Protein AF-A0A8R1EL15-F1 (afdb_monomer_lite)

pLDDT: mean 72.42, std 21.95, range [34.5, 97.25]

Radius of gyration: 25.31 Å; chains: 1; bounding box: 64×30×85 Å

Sequence (109 aa):
MSKAVAIVGAQMAASQAPVSEVKELWFIDVQALFQNYANLRSFAKTDEAQTTIGGLVFGRKARKQVIHVFFAYAEDLIDSNLQFLLSSLVPTGAWGSDFSDRKIGNELE

Secondary structure (DSSP, 8-state):
-PPP----------------------B--HHHHHHHHHHHHHT--TTS--PPEEEEEEEEGGGTEEEEEEEEEGGG-SHHHHHHHHHHS---TT--S------------

InterPro domains:
  IPR054308 UFSP, N-terminal MPN domain [PF22084] (54-89)

Foldseek 3Di:
DDDDDDDPPPPPPPPPDPPPPPPDDAAEDVVQVVVQVVVVVVPDDPDDDPQDKDWDWDDDVVRNYTDDIHIDGPVCPDPVNVVVVVVVPPPPPPDPDDDDDDPPDDPDD

Structure (mmCIF, N/CA/C/O backbone):
data_AF-A0A8R1EL15-F1
#
_entry.id   AF-A0A8R1EL15-F1
#
loop_
_atom_site.group_PDB
_atom_site.id
_atom_site.type_symbol
_atom_site.label_atom_id
_atom_site.label_alt_id
_atom_site.label_comp_id
_atom_site.label_asym_id
_atom_site.label_entity_id
_atom_site.label_seq_id
_atom_site.pdbx_PDB_ins_code
_atom_site.Cartn_x
_atom_site.Cartn_y
_atom_site.Cartn_z
_atom_site.occupancy
_atom_site.B_iso_or_equiv
_atom_site.auth_seq_id
_atom_site.auth_comp_id
_atom_site.auth_asym_id
_atom_s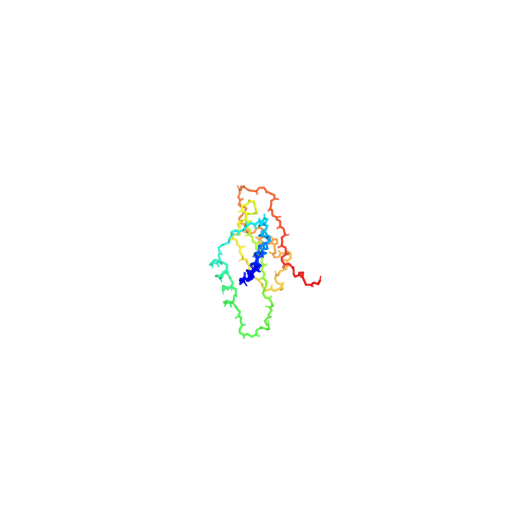ite.auth_atom_id
_atom_site.pdbx_PDB_model_num
ATOM 1 N N . MET A 1 1 ? 44.074 -1.191 65.446 1.00 38.66 1 MET A N 1
ATOM 2 C CA . MET A 1 1 ? 42.981 -0.247 65.127 1.00 38.66 1 MET A CA 1
ATOM 3 C C . MET A 1 1 ? 42.676 -0.372 63.638 1.00 38.66 1 MET A C 1
ATOM 5 O O . MET A 1 1 ? 43.458 0.117 62.835 1.00 38.66 1 MET A O 1
ATOM 9 N N . SER A 1 2 ? 41.623 -1.105 63.264 1.00 43.22 2 SER A N 1
ATOM 10 C CA . SER A 1 2 ? 41.255 -1.323 61.855 1.00 43.22 2 SER A CA 1
ATOM 11 C C . SER A 1 2 ? 40.343 -0.201 61.366 1.00 43.22 2 SER A C 1
ATOM 13 O O . SER A 1 2 ? 39.287 0.031 61.948 1.00 43.22 2 SER A O 1
ATOM 15 N N . LYS A 1 3 ? 40.755 0.504 60.308 1.00 41.75 3 LYS A N 1
ATOM 16 C CA . LYS A 1 3 ? 39.916 1.476 59.596 1.00 41.75 3 LYS A CA 1
ATOM 17 C C . LYS A 1 3 ? 38.937 0.718 58.698 1.00 41.75 3 LYS A C 1
ATOM 19 O O . LYS A 1 3 ? 39.368 0.002 57.801 1.00 41.75 3 LYS A O 1
ATOM 24 N N . ALA A 1 4 ? 37.639 0.887 58.929 1.00 45.00 4 ALA A N 1
ATOM 25 C CA . ALA A 1 4 ? 36.610 0.447 57.996 1.00 45.00 4 ALA A CA 1
ATOM 26 C C . ALA A 1 4 ? 36.571 1.418 56.805 1.00 45.00 4 ALA A C 1
ATOM 28 O O . ALA A 1 4 ? 36.349 2.615 56.982 1.00 45.00 4 ALA A O 1
ATOM 29 N N . VAL A 1 5 ? 36.826 0.908 55.601 1.00 45.19 5 VAL A N 1
ATOM 30 C CA . VAL A 1 5 ? 36.659 1.643 54.342 1.00 45.19 5 VAL A CA 1
ATOM 31 C C . VAL A 1 5 ? 35.236 1.389 53.858 1.00 45.19 5 VAL A C 1
ATOM 33 O O . VAL A 1 5 ? 34.874 0.252 53.565 1.00 45.19 5 VAL A O 1
ATOM 36 N N . ALA A 1 6 ? 34.418 2.438 53.804 1.00 46.91 6 ALA A N 1
ATOM 37 C CA . ALA A 1 6 ? 33.094 2.373 53.204 1.00 46.91 6 ALA A CA 1
ATOM 38 C C . ALA A 1 6 ? 33.243 2.347 51.676 1.00 46.91 6 ALA A C 1
ATOM 40 O O . ALA A 1 6 ? 33.642 3.338 51.066 1.00 46.91 6 ALA A O 1
ATOM 41 N N . ILE A 1 7 ? 32.937 1.207 51.058 1.00 48.50 7 ILE A N 1
ATOM 42 C CA . ILE A 1 7 ? 32.764 1.118 49.608 1.00 48.50 7 ILE A CA 1
ATOM 43 C C . ILE A 1 7 ? 31.374 1.679 49.311 1.00 48.50 7 ILE A C 1
ATOM 45 O O . ILE A 1 7 ? 30.360 1.046 49.599 1.00 48.50 7 ILE A O 1
ATOM 49 N N . VAL A 1 8 ? 31.331 2.899 48.778 1.00 45.88 8 VAL A N 1
ATOM 50 C CA . VAL A 1 8 ? 30.111 3.494 48.231 1.00 45.88 8 VAL A CA 1
ATOM 51 C C . VAL A 1 8 ? 29.749 2.693 46.985 1.00 45.88 8 VAL A C 1
ATOM 53 O O . VAL A 1 8 ? 30.375 2.834 45.936 1.00 45.88 8 VAL A O 1
ATOM 56 N N . GLY A 1 9 ? 28.764 1.805 47.114 1.00 41.59 9 GLY A N 1
ATOM 57 C CA . GLY A 1 9 ? 28.126 1.175 45.969 1.00 41.59 9 GLY A CA 1
ATOM 58 C C . GLY A 1 9 ? 27.426 2.257 45.160 1.00 41.59 9 GLY A C 1
ATOM 59 O O . GLY A 1 9 ? 26.388 2.766 45.576 1.00 41.59 9 GLY A O 1
ATOM 60 N N . ALA A 1 10 ? 28.006 2.631 44.022 1.00 46.69 10 ALA A N 1
ATOM 61 C CA . ALA A 1 10 ? 27.314 3.422 43.022 1.00 46.69 10 ALA A CA 1
ATOM 62 C C . ALA A 1 10 ? 26.110 2.601 42.542 1.00 46.69 10 ALA A C 1
ATOM 64 O O . ALA A 1 10 ? 26.252 1.664 41.755 1.00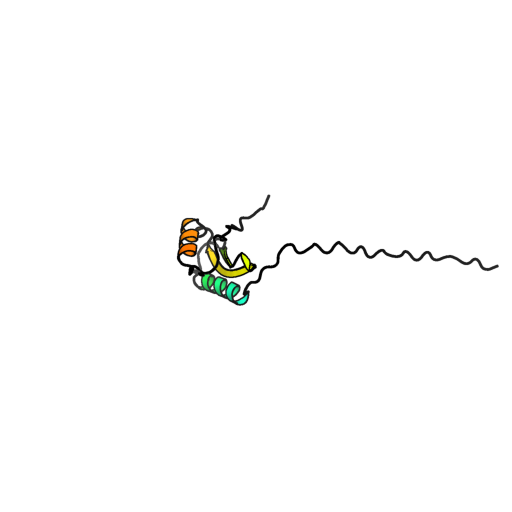 46.69 10 ALA A O 1
ATOM 65 N N . GLN A 1 11 ? 24.921 2.918 43.058 1.00 48.72 11 GLN A N 1
ATOM 66 C CA . GLN A 1 11 ? 23.669 2.499 42.447 1.00 48.72 11 GLN A CA 1
ATOM 67 C C . GLN A 1 11 ? 23.637 3.120 41.054 1.00 48.72 11 GLN A C 1
ATOM 69 O O . GLN A 1 11 ? 23.330 4.297 40.879 1.00 48.72 11 GLN A O 1
ATOM 74 N N . MET A 1 12 ? 24.014 2.316 40.064 1.00 51.53 12 MET A N 1
ATOM 75 C CA . MET A 1 12 ? 23.723 2.580 38.666 1.00 51.53 12 MET A CA 1
ATOM 76 C C . MET A 1 12 ? 22.202 2.660 38.564 1.00 51.53 12 MET A C 1
ATOM 78 O O . MET A 1 12 ? 21.516 1.637 38.576 1.00 51.53 12 MET A O 1
ATOM 82 N N . ALA A 1 13 ? 21.666 3.879 38.537 1.00 47.25 13 ALA A N 1
ATOM 83 C CA . ALA A 1 13 ? 20.297 4.105 38.124 1.00 47.25 13 ALA A CA 1
ATOM 84 C C . ALA A 1 13 ? 20.187 3.544 36.705 1.00 47.25 13 ALA A C 1
ATOM 86 O O . ALA A 1 13 ? 20.776 4.087 35.769 1.00 47.25 13 ALA A O 1
ATOM 87 N N . ALA A 1 14 ? 19.494 2.416 36.555 1.00 54.47 14 ALA A N 1
ATOM 88 C CA . ALA A 1 14 ? 19.057 1.958 35.253 1.00 54.47 14 ALA A CA 1
ATOM 89 C C . ALA A 1 14 ? 18.205 3.093 34.682 1.00 54.47 14 ALA A C 1
ATOM 91 O O . ALA A 1 14 ? 17.085 3.330 35.133 1.00 54.47 14 ALA A O 1
ATOM 92 N N . SER A 1 15 ? 18.781 3.855 33.754 1.00 50.75 15 SER A N 1
ATOM 93 C CA . SER A 1 15 ? 18.058 4.858 32.991 1.00 50.75 15 SER A CA 1
ATOM 94 C C . SER A 1 15 ? 17.096 4.088 32.090 1.00 50.75 15 SER A C 1
ATOM 96 O O . SER A 1 15 ? 17.428 3.705 30.970 1.00 50.75 15 SER A O 1
ATOM 98 N N . GLN A 1 16 ? 15.929 3.740 32.633 1.00 58.56 16 GLN A N 1
ATOM 99 C CA . GLN A 1 16 ? 14.800 3.288 31.841 1.00 58.56 16 GLN A CA 1
ATOM 100 C C . GLN A 1 16 ? 14.405 4.482 30.978 1.00 58.56 16 GLN A C 1
ATOM 102 O O . GLN A 1 16 ? 13.789 5.434 31.457 1.00 58.56 16 GLN A O 1
ATOM 107 N N . ALA A 1 17 ? 14.819 4.450 29.710 1.00 62.44 17 ALA A N 1
ATOM 108 C CA . ALA A 1 17 ? 14.268 5.338 28.705 1.00 62.44 17 ALA A CA 1
ATOM 109 C C . ALA A 1 17 ? 12.734 5.213 28.768 1.00 62.44 17 ALA A C 1
ATOM 111 O O . ALA A 1 17 ? 12.233 4.085 28.852 1.00 62.44 17 ALA A O 1
ATOM 112 N N . PRO A 1 18 ? 11.983 6.328 28.781 1.00 57.31 18 PRO A N 1
ATOM 113 C CA . PRO A 1 18 ? 10.532 6.265 28.813 1.00 57.31 18 PRO A CA 1
ATOM 114 C C . PRO A 1 18 ? 10.068 5.451 27.605 1.00 57.31 18 PRO A C 1
ATOM 116 O O . PRO A 1 18 ? 10.380 5.787 26.461 1.00 57.31 18 PRO A O 1
ATOM 119 N N . VAL A 1 19 ? 9.372 4.343 27.863 1.00 63.97 19 VAL A N 1
ATOM 120 C CA . VAL A 1 19 ? 8.704 3.561 26.820 1.00 63.97 19 VAL A CA 1
ATOM 121 C C . VAL A 1 19 ? 7.755 4.509 26.100 1.00 63.97 19 VAL A C 1
ATOM 123 O O . VAL A 1 19 ? 6.798 5.001 26.689 1.00 63.97 19 VAL A O 1
ATOM 126 N N . SER A 1 20 ? 8.086 4.829 24.849 1.00 67.56 20 SER A N 1
ATOM 127 C CA . SER A 1 20 ? 7.288 5.718 24.011 1.00 67.56 20 SER A CA 1
ATOM 128 C C . SER A 1 20 ? 5.865 5.165 23.935 1.00 67.56 20 SER A C 1
ATOM 130 O O . SER A 1 20 ? 5.669 4.021 23.521 1.00 67.56 20 SER A O 1
ATOM 132 N N . GLU A 1 21 ? 4.880 5.941 24.390 1.00 73.31 21 GLU A N 1
ATOM 133 C CA . GLU A 1 21 ? 3.476 5.541 24.330 1.00 73.31 21 GLU A CA 1
ATOM 134 C C . GLU A 1 21 ? 3.078 5.319 22.867 1.00 73.31 21 GLU A C 1
ATOM 136 O O . GLU A 1 21 ? 3.097 6.238 22.042 1.00 73.31 21 GLU A O 1
ATOM 141 N N . VAL A 1 22 ? 2.729 4.077 22.524 1.00 72.62 22 VAL A N 1
ATOM 142 C CA . VAL A 1 22 ? 2.252 3.728 21.185 1.00 72.62 22 VAL A CA 1
ATOM 143 C C . VAL A 1 22 ? 0.906 4.415 20.965 1.00 72.62 22 VAL A C 1
ATOM 145 O O . VAL A 1 22 ? -0.113 3.988 21.502 1.00 72.62 22 VAL A O 1
ATOM 148 N N . LYS A 1 23 ? 0.900 5.485 20.161 1.00 78.81 23 LYS A N 1
ATOM 149 C CA . LYS A 1 23 ? -0.311 6.272 19.882 1.00 78.81 23 LYS A CA 1
ATOM 150 C C . LYS A 1 23 ? -1.345 5.479 19.082 1.00 78.81 23 LYS A C 1
ATOM 152 O O . LYS A 1 23 ? -2.536 5.608 19.344 1.00 78.81 23 LYS A O 1
ATOM 157 N N . GLU A 1 24 ? -0.913 4.652 18.123 1.00 84.69 24 GLU A N 1
ATOM 158 C CA . GLU A 1 24 ? -1.808 3.858 17.271 1.00 84.69 24 GLU A CA 1
ATOM 159 C C . GLU A 1 24 ? -1.172 2.547 16.786 1.00 84.69 24 GLU A C 1
ATOM 161 O O . GLU A 1 24 ? 0.004 2.520 16.436 1.00 84.69 24 GLU A O 1
ATOM 166 N N . LEU A 1 25 ? -1.978 1.481 16.698 1.00 91.06 25 LEU A N 1
ATOM 167 C CA . LEU A 1 25 ? -1.592 0.178 16.146 1.00 91.06 25 LEU A CA 1
ATOM 168 C C . LEU A 1 25 ? -2.492 -0.177 14.958 1.00 91.06 25 LEU A C 1
ATOM 170 O O . LEU A 1 25 ? -3.708 -0.008 15.050 1.00 91.06 25 LEU A O 1
ATOM 174 N N . TRP A 1 26 ? -1.894 -0.682 13.877 1.00 94.06 26 TRP A N 1
ATOM 175 C CA . TRP A 1 26 ? -2.599 -1.136 12.678 1.00 94.06 26 TRP A CA 1
ATOM 176 C C . TRP A 1 26 ? -2.315 -2.611 12.388 1.00 94.06 26 TRP A C 1
ATOM 178 O O . TRP A 1 26 ? -1.204 -3.092 12.603 1.00 94.06 26 TRP A O 1
ATOM 188 N N . PHE A 1 27 ? -3.318 -3.313 11.867 1.00 94.62 27 PHE A N 1
ATOM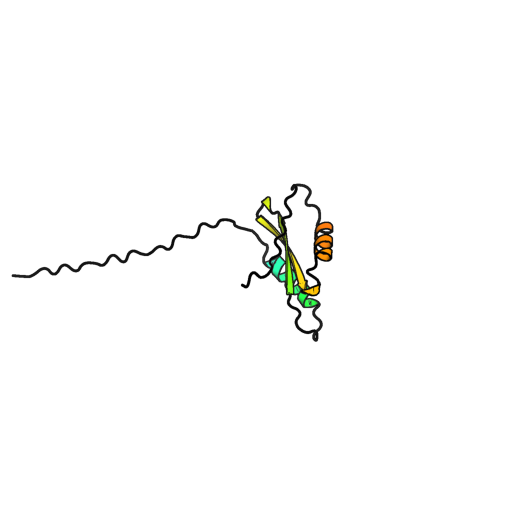 189 C CA . PHE A 1 27 ? -3.227 -4.711 11.455 1.00 94.62 27 PHE A CA 1
ATOM 190 C C . PHE A 1 27 ? -3.106 -4.816 9.938 1.00 94.62 27 PHE A C 1
ATOM 192 O O . PHE A 1 27 ? -3.817 -4.124 9.207 1.00 94.62 27 PHE A O 1
ATOM 199 N N . ILE A 1 28 ? -2.243 -5.713 9.468 1.00 96.56 28 ILE A N 1
ATOM 200 C CA . ILE A 1 28 ? -2.024 -5.977 8.047 1.00 96.56 28 ILE A CA 1
ATOM 201 C C . ILE A 1 28 ? -1.735 -7.460 7.821 1.00 96.56 28 ILE A C 1
ATOM 203 O O . ILE A 1 28 ? -1.017 -8.084 8.602 1.00 96.56 28 ILE A O 1
ATOM 207 N N . ASP A 1 29 ? -2.286 -8.016 6.742 1.00 95.75 29 ASP A N 1
ATOM 208 C CA . ASP A 1 29 ? -1.875 -9.324 6.237 1.00 95.75 29 ASP A CA 1
ATOM 209 C C . ASP A 1 29 ? -0.600 -9.169 5.397 1.00 95.75 29 ASP A C 1
ATOM 211 O O . ASP A 1 29 ? -0.613 -8.693 4.259 1.00 95.75 29 ASP A O 1
ATOM 215 N N . VAL A 1 30 ? 0.525 -9.555 5.994 1.00 95.81 30 VAL A N 1
ATOM 216 C CA . VAL A 1 30 ? 1.851 -9.429 5.385 1.00 95.81 30 VAL A CA 1
ATOM 217 C C . VAL A 1 30 ? 2.060 -10.440 4.250 1.00 95.81 30 VAL A C 1
ATOM 219 O O . VAL A 1 30 ? 2.779 -10.143 3.296 1.00 95.81 30 VAL A O 1
ATOM 222 N N . GLN A 1 31 ? 1.414 -11.611 4.299 1.00 96.38 31 GLN A N 1
ATOM 223 C CA . GLN A 1 31 ? 1.532 -12.605 3.228 1.00 96.38 31 GLN A CA 1
ATOM 224 C C . GLN A 1 31 ? 0.847 -12.101 1.956 1.00 96.38 31 GLN A C 1
ATOM 226 O O . GLN A 1 31 ? 1.443 -12.145 0.878 1.00 96.38 31 GLN A O 1
ATOM 231 N N . ALA A 1 32 ? -0.358 -11.539 2.093 1.00 93.44 32 ALA A N 1
ATOM 232 C CA . ALA A 1 32 ? -1.071 -10.916 0.980 1.00 93.44 32 ALA A CA 1
ATOM 233 C C . ALA A 1 32 ? -0.294 -9.722 0.395 1.00 93.44 32 ALA A C 1
ATOM 235 O O . ALA A 1 32 ? -0.207 -9.579 -0.826 1.00 93.44 32 ALA A O 1
ATOM 236 N N . LEU A 1 33 ? 0.331 -8.898 1.248 1.00 95.94 33 LEU A N 1
ATOM 237 C CA . LEU A 1 33 ? 1.192 -7.797 0.807 1.00 95.94 33 LEU A CA 1
ATOM 238 C C . LEU A 1 33 ? 2.349 -8.300 -0.064 1.00 95.94 33 LEU A C 1
ATOM 240 O O . LEU A 1 33 ? 2.541 -7.801 -1.175 1.00 95.94 33 LEU A O 1
ATOM 244 N N . PHE A 1 34 ? 3.112 -9.290 0.407 1.00 95.75 34 PHE A N 1
ATOM 245 C CA . PHE A 1 34 ? 4.252 -9.798 -0.357 1.00 95.75 34 PHE A CA 1
ATOM 246 C C . PHE A 1 34 ? 3.822 -10.480 -1.654 1.00 95.75 34 PHE A C 1
ATOM 248 O O . PHE A 1 34 ? 4.475 -10.290 -2.681 1.00 95.75 34 PHE A O 1
ATOM 255 N N . GLN A 1 35 ? 2.700 -11.202 -1.640 1.00 97.25 35 GLN A N 1
ATOM 256 C CA . GLN A 1 35 ? 2.159 -11.809 -2.851 1.00 97.25 35 GLN A CA 1
ATOM 257 C C . GLN A 1 35 ? 1.769 -10.748 -3.889 1.00 97.25 35 GLN A C 1
ATOM 259 O O . GLN A 1 35 ? 2.069 -10.916 -5.069 1.00 97.25 35 GLN A O 1
ATOM 264 N N . ASN A 1 36 ? 1.175 -9.626 -3.474 1.00 94.88 36 ASN A N 1
ATOM 265 C CA . ASN A 1 36 ? 0.817 -8.542 -4.393 1.00 94.88 36 ASN A CA 1
ATOM 266 C C . ASN A 1 36 ? 2.049 -7.886 -5.032 1.00 94.88 36 ASN A C 1
ATOM 268 O O . ASN A 1 36 ? 2.036 -7.601 -6.230 1.00 94.88 36 ASN A O 1
ATOM 272 N N . TYR A 1 37 ? 3.129 -7.687 -4.269 1.00 93.25 37 TYR A N 1
ATOM 273 C CA . TYR A 1 37 ? 4.393 -7.193 -4.824 1.00 93.25 37 TYR A CA 1
ATOM 274 C C . TYR A 1 37 ? 5.003 -8.188 -5.820 1.00 93.25 37 TYR A C 1
ATOM 276 O O . TYR A 1 37 ? 5.430 -7.800 -6.910 1.00 93.25 37 TYR A O 1
ATOM 284 N N . ALA A 1 38 ? 5.011 -9.479 -5.470 1.00 93.00 38 ALA A N 1
ATOM 285 C CA . ALA A 1 38 ? 5.500 -10.540 -6.344 1.00 93.00 38 ALA A CA 1
ATOM 286 C C . ALA A 1 38 ? 4.701 -10.604 -7.655 1.00 93.00 38 ALA A C 1
ATOM 288 O O . ALA A 1 38 ? 5.291 -10.725 -8.727 1.00 93.00 38 ALA A O 1
ATOM 289 N N . ASN A 1 39 ? 3.377 -10.439 -7.581 1.00 93.62 39 ASN A N 1
ATOM 290 C CA . ASN A 1 39 ? 2.510 -10.386 -8.752 1.00 93.62 39 ASN A CA 1
ATOM 291 C C . ASN A 1 39 ? 2.883 -9.211 -9.668 1.00 93.62 39 ASN A C 1
ATOM 293 O O . ASN A 1 39 ? 3.044 -9.433 -10.863 1.00 93.62 39 ASN A O 1
ATOM 297 N N . LEU A 1 40 ? 3.106 -7.998 -9.143 1.00 90.44 40 LEU A N 1
ATOM 298 C CA . LEU A 1 40 ? 3.568 -6.866 -9.963 1.00 90.44 40 LEU A CA 1
ATOM 299 C C . LEU A 1 40 ? 4.914 -7.175 -10.636 1.00 90.44 40 LEU A C 1
ATOM 301 O O . LEU A 1 40 ? 5.065 -7.014 -11.845 1.00 90.44 40 LEU A O 1
ATOM 305 N N . ARG A 1 41 ? 5.886 -7.671 -9.862 1.00 87.62 41 ARG A N 1
ATOM 306 C CA . ARG A 1 41 ? 7.222 -8.012 -10.372 1.00 87.62 41 ARG A CA 1
ATOM 307 C C . ARG A 1 41 ? 7.208 -9.142 -11.401 1.00 87.62 41 ARG A C 1
ATOM 309 O O . ARG A 1 41 ? 8.110 -9.187 -12.229 1.00 87.62 41 ARG A O 1
ATOM 316 N N . SER A 1 42 ? 6.198 -10.011 -11.389 1.00 88.25 42 SER A N 1
ATOM 317 C CA . SER A 1 42 ? 6.059 -11.089 -12.376 1.00 88.25 42 SER A CA 1
ATOM 318 C C . SER A 1 42 ? 5.810 -10.585 -13.804 1.00 88.25 42 SER A C 1
ATOM 320 O O . SER A 1 42 ? 6.115 -11.297 -14.758 1.00 88.25 42 SER A O 1
ATOM 322 N N . PHE A 1 43 ? 5.315 -9.351 -13.959 1.00 81.38 43 PHE A N 1
ATOM 323 C CA . PHE A 1 43 ? 5.107 -8.712 -15.260 1.00 81.38 43 PHE A CA 1
ATOM 324 C C . PHE A 1 43 ? 6.326 -7.933 -15.765 1.00 81.38 43 PHE A C 1
ATOM 326 O O . PHE A 1 43 ? 6.329 -7.507 -16.921 1.00 81.38 43 PHE A O 1
ATOM 333 N N . ALA A 1 44 ? 7.348 -7.728 -14.926 1.00 66.31 44 ALA A N 1
ATOM 334 C CA . ALA A 1 44 ? 8.496 -6.909 -15.284 1.00 66.31 44 ALA A CA 1
ATOM 335 C C . ALA A 1 44 ? 9.271 -7.558 -16.441 1.00 66.31 44 ALA A C 1
ATOM 337 O O . ALA A 1 44 ? 9.897 -8.612 -16.290 1.00 66.31 44 ALA A O 1
ATOM 338 N N . LYS A 1 45 ? 9.219 -6.912 -17.609 1.00 55.75 45 LYS A N 1
ATOM 339 C CA . LYS A 1 45 ? 10.047 -7.264 -18.760 1.00 55.75 45 LYS A CA 1
ATOM 340 C C . LYS A 1 45 ? 11.499 -6.958 -18.426 1.00 55.75 45 LYS A C 1
ATOM 342 O O . LYS A 1 45 ? 11.816 -5.968 -17.777 1.00 55.75 45 LYS A O 1
ATOM 347 N N . THR A 1 46 ? 12.370 -7.843 -18.872 1.00 54.44 46 THR A N 1
ATOM 348 C CA . THR A 1 46 ? 13.762 -8.016 -18.449 1.00 54.44 46 THR A CA 1
ATOM 349 C C . THR A 1 46 ? 14.691 -6.829 -18.759 1.00 54.44 46 THR A C 1
ATOM 351 O O . THR A 1 46 ? 15.882 -6.945 -18.501 1.00 54.44 46 THR A O 1
ATOM 354 N N . ASP A 1 47 ? 14.181 -5.712 -19.291 1.00 59.03 47 ASP A N 1
ATOM 355 C CA . ASP A 1 47 ? 15.001 -4.699 -19.971 1.00 59.03 47 ASP A CA 1
ATOM 356 C C . ASP A 1 47 ? 14.611 -3.227 -19.738 1.00 59.03 47 ASP A C 1
ATOM 358 O O . ASP A 1 47 ? 15.151 -2.335 -20.385 1.00 59.03 47 ASP A O 1
ATOM 362 N N . GLU A 1 48 ? 13.701 -2.916 -18.817 1.00 53.94 48 GLU A N 1
ATOM 363 C CA . GLU A 1 48 ? 13.303 -1.521 -18.592 1.00 53.94 48 GLU A CA 1
ATOM 364 C C . GLU A 1 48 ? 13.968 -0.966 -17.330 1.00 53.94 48 GLU A C 1
ATOM 366 O O . GLU A 1 48 ? 13.974 -1.600 -16.270 1.00 53.94 48 GLU A O 1
ATOM 371 N N . ALA A 1 49 ? 14.596 0.208 -17.486 1.00 57.75 49 ALA A N 1
ATOM 372 C CA . ALA A 1 49 ? 15.204 0.996 -16.421 1.00 57.75 49 ALA A CA 1
ATOM 373 C C . ALA A 1 49 ? 14.338 0.903 -15.166 1.00 57.75 49 ALA A C 1
ATOM 375 O O . ALA A 1 49 ? 13.139 1.136 -15.254 1.00 57.75 49 ALA A O 1
ATOM 376 N N . GLN A 1 50 ? 14.930 0.506 -14.034 1.00 60.47 50 GLN A N 1
ATOM 377 C CA . GLN A 1 50 ? 14.186 0.227 -12.808 1.00 60.47 50 GLN A CA 1
ATOM 378 C C . GLN A 1 50 ? 13.420 1.473 -12.351 1.00 60.47 50 GLN A C 1
ATOM 380 O O . GLN A 1 50 ? 13.940 2.285 -11.587 1.00 60.47 50 GLN A O 1
ATOM 385 N N . THR A 1 51 ? 12.188 1.630 -12.826 1.00 67.19 51 THR A N 1
ATOM 386 C CA . THR A 1 51 ? 11.278 2.654 -12.348 1.00 67.19 51 THR A CA 1
ATOM 387 C C . THR A 1 51 ? 10.936 2.298 -10.912 1.00 67.19 51 THR A C 1
ATOM 389 O O . THR A 1 51 ? 10.642 1.146 -10.567 1.00 67.19 51 THR A O 1
ATOM 392 N N . THR A 1 52 ? 11.088 3.283 -10.030 1.00 86.19 52 THR A N 1
ATOM 393 C CA . THR A 1 52 ? 10.858 3.105 -8.600 1.00 86.19 52 THR A CA 1
ATOM 394 C C . THR A 1 52 ? 9.422 2.643 -8.384 1.00 86.19 52 THR A C 1
ATOM 396 O O . THR A 1 52 ? 8.478 3.285 -8.835 1.00 86.19 52 THR A O 1
ATOM 399 N N . ILE A 1 53 ? 9.256 1.521 -7.687 1.00 90.62 53 ILE A N 1
ATOM 400 C CA . ILE A 1 53 ? 7.939 1.001 -7.319 1.00 90.62 53 ILE A CA 1
ATOM 401 C C . ILE A 1 53 ? 7.515 1.671 -6.013 1.00 90.62 53 ILE A C 1
ATOM 403 O O . ILE A 1 53 ? 8.247 1.616 -5.024 1.00 90.62 53 ILE A O 1
ATOM 407 N N . GLY A 1 54 ? 6.326 2.266 -6.003 1.00 91.75 54 GLY A N 1
ATOM 408 C CA . GLY A 1 54 ? 5.647 2.693 -4.782 1.00 91.75 54 GLY A CA 1
ATOM 409 C C . GLY A 1 54 ? 4.379 1.872 -4.556 1.00 91.75 54 GLY A C 1
ATOM 410 O O . GLY A 1 54 ? 4.274 0.722 -4.990 1.00 91.75 54 GLY A O 1
ATOM 411 N N . GLY A 1 55 ? 3.392 2.450 -3.874 1.00 92.88 55 GLY A N 1
ATOM 412 C CA . GLY A 1 55 ? 2.123 1.764 -3.670 1.00 92.88 55 GLY A CA 1
ATOM 413 C C . GLY A 1 55 ? 1.072 2.577 -2.930 1.00 92.88 55 GLY A C 1
ATOM 414 O O . GLY A 1 55 ? 1.344 3.630 -2.355 1.00 92.88 55 GLY A O 1
ATOM 415 N N . LEU A 1 56 ? -0.144 2.045 -2.950 1.00 94.25 56 LEU A N 1
ATOM 416 C CA . LEU A 1 56 ? -1.332 2.594 -2.316 1.00 94.25 56 LEU A CA 1
ATOM 417 C C . LEU A 1 56 ? -1.887 1.570 -1.322 1.00 94.25 56 LEU A C 1
ATOM 419 O O . LEU A 1 56 ? -2.000 0.378 -1.626 1.00 94.25 56 LEU A O 1
ATOM 423 N N . VAL A 1 57 ? -2.241 2.042 -0.127 1.00 94.62 57 VAL A N 1
ATOM 424 C CA . VAL A 1 57 ? -2.724 1.204 0.976 1.00 94.62 57 VAL A CA 1
ATOM 425 C C . VAL A 1 57 ? -4.174 1.551 1.279 1.00 94.62 57 VAL A C 1
ATOM 427 O O . VAL A 1 57 ? -4.496 2.682 1.631 1.00 94.62 57 VAL A O 1
ATOM 430 N N . PHE A 1 58 ? -5.042 0.551 1.184 1.00 92.06 58 PHE A N 1
ATOM 431 C CA . PHE A 1 58 ? -6.477 0.668 1.398 1.00 92.06 58 PHE A CA 1
ATOM 432 C C . PHE A 1 58 ? -6.893 -0.196 2.580 1.00 92.06 58 PHE A C 1
ATOM 434 O O . PHE A 1 58 ? -6.487 -1.355 2.718 1.00 92.06 58 PHE A O 1
ATOM 441 N N . GLY A 1 59 ? -7.734 0.354 3.446 1.00 91.31 59 GLY A N 1
ATOM 442 C CA . GLY A 1 59 ? -8.118 -0.326 4.669 1.00 91.31 59 GLY A CA 1
ATOM 443 C C . GLY A 1 59 ? -9.373 0.231 5.315 1.00 91.31 59 GLY A C 1
ATOM 444 O O . GLY A 1 59 ? -9.952 1.224 4.885 1.00 91.31 59 GLY A O 1
ATOM 445 N N . ARG A 1 60 ? -9.782 -0.423 6.397 1.00 89.56 60 ARG A N 1
ATOM 446 C CA . ARG A 1 60 ? -10.860 0.019 7.279 1.00 89.56 60 ARG A CA 1
ATOM 447 C C . ARG A 1 60 ? -10.264 0.914 8.355 1.00 89.56 60 ARG A C 1
ATOM 449 O O . ARG A 1 60 ? -9.828 0.417 9.396 1.00 89.56 60 ARG A O 1
ATOM 456 N N . LYS A 1 61 ? -10.264 2.225 8.110 1.00 86.62 61 LYS A N 1
ATOM 457 C CA . LYS A 1 61 ? -9.649 3.231 8.990 1.00 86.62 61 LYS A CA 1
ATOM 458 C C . LYS A 1 61 ? -10.124 3.130 10.443 1.00 86.62 61 LYS A C 1
ATOM 460 O O . LYS A 1 61 ? -9.295 3.014 11.340 1.00 86.62 61 LYS A O 1
ATOM 465 N N . ALA A 1 62 ? -11.438 3.044 10.669 1.00 89.19 62 ALA A N 1
ATOM 466 C CA . ALA A 1 62 ? -12.024 2.917 12.010 1.00 89.19 62 ALA A CA 1
ATOM 467 C C . ALA A 1 62 ? -11.524 1.689 12.797 1.00 89.19 62 ALA A C 1
ATOM 469 O O . ALA A 1 62 ? -11.471 1.710 14.023 1.00 89.19 62 ALA A O 1
ATOM 470 N N . ARG A 1 63 ? -11.142 0.613 12.097 1.00 89.12 63 ARG A N 1
ATOM 471 C CA . ARG A 1 63 ? -10.625 -0.630 12.695 1.00 89.12 63 ARG A CA 1
ATOM 472 C C . ARG A 1 63 ? -9.104 -0.734 12.640 1.00 89.12 63 ARG A C 1
ATOM 474 O O . ARG A 1 63 ? -8.567 -1.765 13.032 1.00 89.12 63 ARG A O 1
ATOM 481 N N . LYS A 1 64 ? -8.430 0.290 12.106 1.00 92.75 64 LYS A N 1
ATOM 482 C CA . LYS A 1 64 ? -6.983 0.314 11.874 1.00 92.75 64 LYS A CA 1
ATOM 483 C C . LYS A 1 64 ? -6.501 -0.955 11.160 1.00 92.75 64 LYS A C 1
ATOM 485 O O . LYS A 1 64 ? -5.510 -1.564 11.539 1.00 92.75 64 LYS A O 1
ATOM 490 N N . GLN A 1 65 ? -7.245 -1.398 10.146 1.00 91.88 65 GLN A N 1
ATOM 491 C CA . GLN A 1 65 ? -6.981 -2.654 9.444 1.00 91.88 65 GLN A CA 1
ATOM 492 C C . GLN A 1 65 ? -6.734 -2.389 7.962 1.00 91.88 65 GLN A C 1
ATOM 494 O O . GLN A 1 65 ? -7.637 -1.936 7.259 1.00 91.88 65 GLN A O 1
ATOM 499 N N . VAL A 1 66 ? -5.538 -2.706 7.479 1.00 93.44 66 VAL A N 1
ATOM 500 C CA . VAL A 1 66 ? -5.215 -2.727 6.050 1.00 93.44 66 VAL A CA 1
ATOM 501 C C . VAL A 1 66 ? -5.870 -3.951 5.414 1.00 93.44 66 VAL A C 1
ATOM 503 O O . VAL A 1 66 ? -5.789 -5.051 5.956 1.00 93.44 66 VAL A O 1
ATOM 506 N N . ILE A 1 67 ? -6.540 -3.751 4.279 1.00 92.94 67 ILE A N 1
ATOM 507 C CA . ILE A 1 67 ? -7.248 -4.809 3.544 1.00 92.94 67 ILE A CA 1
ATOM 508 C C . ILE A 1 67 ? -6.587 -5.060 2.189 1.00 92.94 67 ILE A C 1
ATOM 510 O O . ILE A 1 67 ? -6.384 -6.211 1.817 1.00 92.94 67 ILE A O 1
ATOM 514 N N . HIS A 1 68 ? -6.223 -3.999 1.466 1.00 93.38 68 HIS A N 1
ATOM 515 C CA . HIS A 1 68 ? -5.575 -4.111 0.163 1.00 93.38 68 HIS A CA 1
ATOM 516 C C . HIS A 1 68 ? -4.333 -3.230 0.095 1.00 93.38 68 HIS A C 1
ATOM 518 O O . HIS A 1 68 ? -4.350 -2.073 0.508 1.00 93.38 68 HIS A O 1
ATOM 524 N N . VAL A 1 69 ? -3.264 -3.782 -0.471 1.00 94.69 69 VAL A N 1
ATOM 525 C CA . VAL A 1 69 ? -2.044 -3.049 -0.812 1.00 94.69 69 VAL A CA 1
ATOM 526 C C . VAL A 1 69 ? -1.789 -3.264 -2.290 1.00 94.69 69 VAL A C 1
ATOM 528 O O . VAL A 1 69 ? -1.587 -4.403 -2.715 1.00 94.69 69 VAL A O 1
ATOM 531 N N . PHE A 1 70 ? -1.836 -2.182 -3.061 1.00 94.56 70 PHE A N 1
ATOM 532 C CA . PHE A 1 70 ? -1.540 -2.195 -4.488 1.00 94.56 70 PHE A CA 1
ATOM 533 C C . PHE A 1 70 ? -0.175 -1.565 -4.710 1.00 94.56 70 PHE A C 1
ATOM 535 O O . PHE A 1 70 ? 0.051 -0.420 -4.325 1.00 94.56 70 PHE A O 1
ATOM 542 N N . PHE A 1 71 ? 0.723 -2.317 -5.333 1.00 93.81 71 PHE A N 1
ATOM 543 C CA . PHE A 1 71 ? 1.990 -1.786 -5.811 1.00 93.81 71 PHE A CA 1
ATOM 544 C C . PHE A 1 71 ? 1.817 -1.317 -7.247 1.00 93.81 71 PHE A C 1
ATOM 546 O O . PHE A 1 71 ? 1.108 -1.955 -8.026 1.00 93.81 71 PHE A O 1
ATOM 553 N N . ALA A 1 72 ? 2.483 -0.222 -7.583 1.00 91.75 72 ALA A N 1
ATOM 554 C CA . ALA A 1 72 ? 2.509 0.319 -8.930 1.00 91.75 72 ALA A CA 1
ATOM 555 C C . ALA A 1 72 ? 3.846 1.027 -9.166 1.00 91.75 72 ALA A C 1
ATOM 557 O O . ALA A 1 72 ? 4.528 1.422 -8.210 1.00 91.75 72 ALA A O 1
ATOM 558 N N . TYR A 1 73 ? 4.223 1.175 -10.430 1.00 90.62 73 TYR A N 1
ATOM 559 C CA . TYR A 1 73 ? 5.366 2.001 -10.799 1.00 90.62 73 TYR A CA 1
ATOM 560 C C . TYR A 1 73 ? 5.059 3.480 -10.535 1.00 90.62 73 TYR A C 1
ATOM 562 O O . TYR A 1 73 ? 3.894 3.873 -10.450 1.00 90.62 73 TYR A O 1
ATOM 570 N N . ALA A 1 74 ? 6.094 4.298 -10.344 1.00 88.88 74 ALA A N 1
ATOM 571 C CA . ALA A 1 74 ? 5.945 5.698 -9.945 1.00 88.88 74 ALA A CA 1
ATOM 572 C C . ALA A 1 74 ? 5.036 6.505 -10.891 1.00 88.88 74 ALA A C 1
ATOM 574 O O . ALA A 1 74 ? 4.243 7.324 -10.430 1.00 88.88 74 ALA A O 1
ATOM 575 N N . GLU A 1 75 ? 5.113 6.239 -12.192 1.00 88.12 75 GLU A N 1
ATOM 576 C CA . GLU A 1 75 ? 4.297 6.843 -13.247 1.00 88.12 75 GLU A CA 1
ATOM 577 C C . GLU A 1 75 ? 2.792 6.570 -13.100 1.00 88.12 75 GLU A C 1
ATOM 579 O O . GLU A 1 75 ? 1.975 7.395 -13.509 1.00 88.12 75 GLU A O 1
ATOM 584 N N . ASP A 1 76 ? 2.419 5.460 -12.464 1.00 88.88 76 ASP A N 1
ATOM 585 C CA . ASP A 1 76 ? 1.027 5.058 -12.267 1.00 88.88 76 ASP A CA 1
ATOM 586 C C . ASP A 1 76 ? 0.433 5.587 -10.953 1.00 88.88 76 ASP A C 1
ATOM 588 O O . ASP A 1 76 ? -0.779 5.475 -10.732 1.00 88.88 76 ASP A O 1
ATOM 592 N N . LEU A 1 77 ? 1.249 6.188 -10.079 1.00 90.44 77 LEU A N 1
ATOM 593 C CA . LEU A 1 77 ? 0.829 6.769 -8.797 1.00 90.44 77 LEU A CA 1
ATOM 594 C C . LEU A 1 77 ? 0.233 8.175 -8.974 1.00 90.44 77 LEU A C 1
ATOM 596 O O . LEU A 1 77 ? 0.651 9.144 -8.338 1.00 90.44 77 LEU A O 1
ATOM 600 N N . ILE A 1 78 ? -0.776 8.270 -9.837 1.00 92.50 78 ILE A N 1
ATOM 601 C CA . ILE A 1 78 ? -1.495 9.502 -10.171 1.00 92.50 78 ILE A CA 1
ATOM 602 C C . ILE A 1 78 ? -2.933 9.480 -9.645 1.00 92.50 78 ILE A C 1
ATOM 604 O O . ILE A 1 78 ? -3.535 8.423 -9.437 1.00 92.50 78 ILE A O 1
ATOM 608 N N . ASP A 1 79 ? -3.516 10.666 -9.464 1.00 91.56 79 ASP A N 1
ATOM 609 C CA . ASP A 1 79 ? -4.829 10.811 -8.825 1.00 91.56 79 ASP A CA 1
ATOM 610 C C . ASP A 1 79 ? -5.958 10.125 -9.614 1.00 91.56 79 ASP A C 1
ATOM 612 O O . ASP A 1 79 ? -6.869 9.564 -9.011 1.00 91.56 79 ASP A O 1
ATOM 616 N N . SER A 1 80 ? -5.896 10.086 -10.951 1.00 94.44 80 SER A N 1
ATOM 617 C CA . SER A 1 80 ? -6.901 9.384 -11.765 1.00 94.44 80 SER A CA 1
ATOM 618 C C . SER A 1 80 ? -6.925 7.878 -11.495 1.00 94.44 80 SER A C 1
ATOM 620 O O . SER A 1 80 ? -8.000 7.290 -11.381 1.00 94.44 80 SER A O 1
ATOM 622 N N . ASN A 1 81 ? -5.750 7.262 -11.338 1.00 92.38 81 ASN A N 1
ATOM 623 C CA . ASN A 1 81 ? -5.626 5.840 -11.024 1.00 92.38 81 ASN A CA 1
ATOM 624 C C . ASN A 1 81 ? -6.069 5.559 -9.586 1.00 92.38 81 ASN A C 1
ATOM 626 O O . ASN A 1 81 ? -6.749 4.564 -9.334 1.00 92.38 81 ASN A O 1
ATOM 630 N N . LEU A 1 82 ? -5.763 6.464 -8.651 1.00 90.81 82 LEU A N 1
ATOM 631 C CA . LEU A 1 82 ? -6.285 6.395 -7.287 1.00 90.81 82 LEU A CA 1
ATOM 632 C C . LEU A 1 82 ? -7.822 6.420 -7.277 1.00 90.81 82 LEU A C 1
ATOM 634 O O . LEU A 1 82 ? -8.432 5.548 -6.665 1.00 90.81 82 LEU A O 1
ATOM 638 N N . GLN A 1 83 ? -8.454 7.368 -7.975 1.00 90.56 83 GLN A N 1
ATOM 639 C CA . GLN A 1 83 ? -9.919 7.461 -8.045 1.00 90.56 83 GLN A CA 1
ATOM 640 C C . GLN A 1 83 ? -10.543 6.226 -8.704 1.00 90.56 83 GLN A C 1
ATOM 642 O O . GLN A 1 83 ? -11.557 5.710 -8.228 1.00 90.56 83 GLN A O 1
ATOM 647 N N . PHE A 1 84 ? -9.906 5.699 -9.752 1.00 92.50 84 PHE A N 1
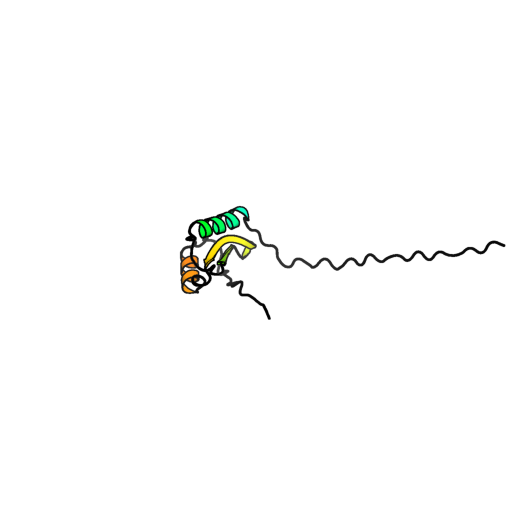ATOM 648 C CA . PHE A 1 84 ? -10.321 4.444 -10.368 1.00 92.50 84 PHE A CA 1
ATOM 649 C C . PHE A 1 84 ? -10.296 3.283 -9.361 1.00 92.50 84 PHE A C 1
ATOM 651 O O . PHE A 1 84 ? -11.304 2.586 -9.210 1.00 92.50 84 PHE A O 1
ATOM 658 N N . LEU A 1 85 ? -9.197 3.113 -8.617 1.00 91.44 85 LEU A N 1
ATOM 659 C CA . LEU A 1 85 ? -9.080 2.082 -7.583 1.00 91.44 85 LEU A CA 1
ATOM 660 C C . LEU A 1 85 ? -10.120 2.272 -6.474 1.00 91.44 85 LEU A C 1
ATOM 662 O O . LEU A 1 85 ? -10.798 1.313 -6.115 1.00 91.44 85 LEU A O 1
ATOM 666 N N . LEU A 1 86 ? -10.310 3.501 -5.985 1.00 88.38 86 LEU A N 1
ATOM 667 C CA . LEU A 1 86 ? -11.326 3.824 -4.978 1.00 88.38 86 LEU A CA 1
ATOM 668 C C . LEU A 1 86 ? -12.735 3.424 -5.427 1.00 88.38 86 LEU A C 1
ATOM 670 O O . LEU A 1 86 ? -13.484 2.860 -4.635 1.00 88.38 86 LEU A O 1
ATOM 674 N N . SER A 1 87 ? -13.080 3.675 -6.693 1.00 88.75 87 SER A N 1
ATOM 675 C CA . SER A 1 87 ? -14.389 3.315 -7.255 1.00 88.75 87 SER A CA 1
ATOM 676 C C . SER A 1 87 ? -14.560 1.815 -7.528 1.00 88.75 87 SER A C 1
ATOM 678 O O . SER A 1 87 ? -15.685 1.319 -7.553 1.00 88.75 87 SER A O 1
ATOM 680 N N . SER A 1 88 ? -13.452 1.097 -7.728 1.00 88.62 88 SER A N 1
ATOM 681 C CA . SER A 1 88 ? -13.438 -0.335 -8.060 1.00 88.62 88 SER A CA 1
ATOM 682 C C . SER A 1 88 ? -13.419 -1.229 -6.824 1.00 88.62 88 SER A C 1
ATOM 684 O O . SER A 1 88 ? -13.802 -2.399 -6.883 1.00 88.62 88 SER A O 1
ATOM 686 N N . LEU A 1 89 ? -12.961 -0.700 -5.692 1.00 85.81 89 LEU A N 1
ATOM 687 C CA . LEU A 1 89 ? -13.053 -1.386 -4.417 1.00 85.81 89 LEU A CA 1
ATOM 688 C C . LEU A 1 89 ? -14.513 -1.387 -3.969 1.00 85.81 89 LEU A C 1
ATOM 690 O O . LEU A 1 89 ? -15.176 -0.352 -3.963 1.00 85.81 89 LEU A O 1
ATOM 694 N N . VAL A 1 90 ? -15.015 -2.570 -3.596 1.00 69.25 90 VAL A N 1
ATOM 695 C CA . VAL A 1 90 ? -16.383 -2.730 -3.090 1.00 69.25 90 VAL A CA 1
ATOM 696 C C . VAL A 1 90 ? -16.618 -1.660 -2.024 1.00 69.25 90 VAL A C 1
ATOM 698 O O . VAL A 1 90 ? -15.825 -1.603 -1.075 1.00 69.25 90 VAL A O 1
ATOM 701 N N . PRO A 1 91 ? -17.686 -0.841 -2.120 1.00 57.22 91 PRO A N 1
ATOM 702 C CA . PRO A 1 91 ? -18.073 -0.002 -1.006 1.00 57.22 91 PRO A CA 1
ATOM 703 C C . PRO A 1 91 ? -18.397 -0.975 0.114 1.00 57.22 91 PRO A C 1
ATOM 705 O O . PRO A 1 91 ? -19.413 -1.667 0.080 1.00 57.22 91 PRO A O 1
ATOM 708 N N . THR A 1 92 ? -17.480 -1.133 1.066 1.00 50.19 92 THR A N 1
ATOM 709 C CA . THR A 1 92 ? -17.717 -1.969 2.234 1.00 50.19 92 THR A CA 1
ATOM 710 C C . THR A 1 92 ? -18.881 -1.320 2.966 1.00 50.19 92 THR A C 1
ATOM 712 O O . THR A 1 92 ? -18.677 -0.346 3.686 1.00 50.19 92 THR A O 1
ATOM 715 N N . GLY A 1 93 ? -20.097 -1.793 2.683 1.00 42.38 93 GLY A N 1
ATOM 716 C CA . GLY A 1 93 ? -21.376 -1.131 2.934 1.00 42.38 93 GLY A CA 1
ATOM 717 C C . GLY A 1 93 ? -21.767 -1.030 4.403 1.00 42.38 93 GLY A C 1
ATOM 718 O O 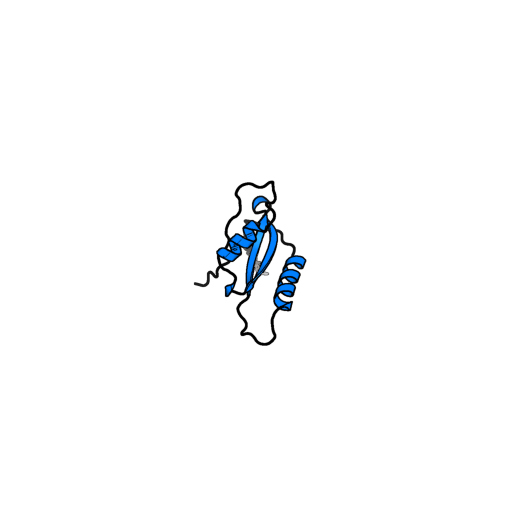. GLY A 1 93 ? -22.855 -1.445 4.776 1.00 42.38 93 GLY A O 1
ATOM 719 N N . ALA A 1 94 ? -20.885 -0.505 5.249 1.00 36.94 94 ALA A N 1
ATOM 720 C CA . ALA A 1 94 ? -21.156 -0.276 6.659 1.00 36.94 94 ALA A CA 1
ATOM 721 C C . ALA A 1 94 ? -20.191 0.715 7.332 1.00 36.94 94 ALA A C 1
ATOM 723 O O . ALA A 1 94 ? -20.037 0.616 8.538 1.00 36.94 94 ALA A O 1
ATOM 724 N N . TRP A 1 95 ? -19.493 1.624 6.641 1.00 40.75 95 TRP A N 1
ATOM 725 C CA . TRP A 1 95 ? -18.612 2.579 7.341 1.00 40.75 95 TRP A CA 1
ATOM 726 C C . TRP A 1 95 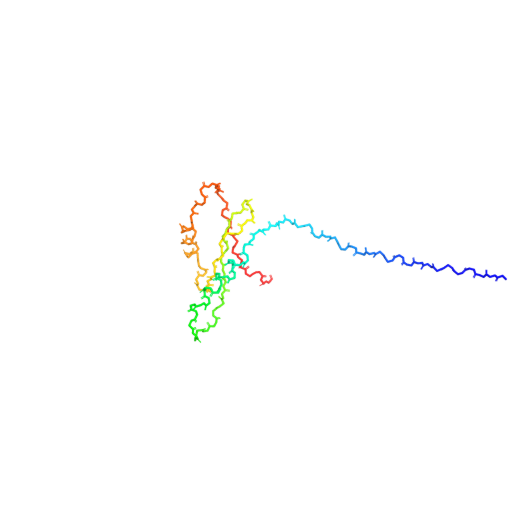? -18.646 3.943 6.655 1.00 40.75 95 TRP A C 1
ATOM 728 O O . TRP A 1 95 ? -18.223 4.083 5.511 1.00 40.75 95 TRP A O 1
ATOM 738 N N . GLY A 1 96 ? -19.219 4.928 7.349 1.00 37.31 96 GLY A N 1
ATOM 739 C CA . GLY A 1 96 ? -19.314 6.305 6.883 1.00 37.31 96 GLY A CA 1
ATOM 740 C C . GLY A 1 96 ? -17.941 6.934 6.659 1.00 37.31 96 GLY A C 1
ATOM 741 O O . GLY A 1 96 ? -17.009 6.667 7.406 1.00 37.31 96 GLY A O 1
ATOM 742 N N . SER A 1 97 ? -17.856 7.746 5.604 1.00 39.94 97 SER A N 1
ATOM 743 C CA . SER A 1 97 ? -17.023 8.954 5.461 1.00 39.94 97 SER A CA 1
ATOM 744 C C . SER A 1 97 ? -15.537 8.943 5.865 1.00 39.94 97 SER A C 1
ATOM 746 O O . SER A 1 97 ? -14.980 10.021 6.029 1.00 39.94 97 SER A O 1
ATOM 748 N N . ASP A 1 98 ? -14.870 7.798 6.013 1.00 45.00 98 ASP A N 1
ATOM 749 C CA . ASP A 1 98 ? -13.529 7.752 6.624 1.00 45.00 98 ASP A CA 1
ATOM 750 C C . ASP A 1 98 ? -12.436 7.189 5.698 1.00 45.00 98 ASP A C 1
ATOM 752 O O . ASP A 1 98 ? -11.575 6.401 6.098 1.00 45.00 98 ASP A O 1
ATOM 756 N N . PHE A 1 99 ? -12.457 7.621 4.437 1.00 49.19 99 PHE A N 1
ATOM 757 C CA . PHE A 1 99 ? -11.325 7.479 3.523 1.00 49.19 99 PHE A CA 1
ATOM 758 C C . PHE A 1 99 ? -10.389 8.674 3.733 1.00 49.19 99 PHE A C 1
ATOM 760 O O . PHE A 1 99 ? -10.682 9.781 3.296 1.00 49.19 99 PHE A O 1
ATOM 767 N N . SER A 1 100 ? -9.296 8.482 4.474 1.00 45.16 100 SER A N 1
ATOM 768 C CA . SER A 1 100 ? -8.265 9.514 4.615 1.00 45.16 100 SER A CA 1
ATOM 769 C C . SER A 1 100 ? -7.065 9.179 3.755 1.00 45.16 100 SER A C 1
ATOM 771 O O . SER A 1 100 ? -6.385 8.180 3.990 1.00 45.16 100 SER A O 1
ATOM 773 N N . ASP A 1 101 ? -6.820 10.067 2.799 1.00 43.31 101 ASP A N 1
ATOM 774 C CA . ASP A 1 101 ? -5.612 10.178 2.000 1.00 43.31 101 ASP A CA 1
ATOM 775 C C . ASP A 1 101 ? -4.375 10.249 2.905 1.00 43.31 101 ASP A C 1
ATOM 777 O O . ASP A 1 101 ? -4.024 11.299 3.442 1.00 43.31 101 ASP A O 1
ATOM 781 N N . ARG A 1 102 ? -3.672 9.129 3.079 1.00 43.91 102 ARG A N 1
ATOM 782 C CA . ARG A 1 102 ? -2.235 9.179 3.359 1.00 43.91 102 ARG A CA 1
ATOM 783 C C . ARG A 1 102 ? -1.510 8.766 2.092 1.00 43.91 102 ARG A C 1
ATOM 785 O O . ARG A 1 102 ? -1.233 7.588 1.883 1.00 43.91 102 ARG A O 1
ATOM 792 N N . LYS A 1 103 ? -1.179 9.759 1.261 1.00 41.78 103 LYS A N 1
ATOM 793 C CA . LYS A 1 103 ? -0.025 9.645 0.367 1.00 41.78 103 LYS A CA 1
ATOM 794 C C . LYS A 1 103 ? 1.189 9.464 1.278 1.00 41.78 103 LYS A C 1
ATOM 796 O O . LYS A 1 103 ? 1.526 10.371 2.032 1.00 41.78 103 LYS A O 1
ATOM 801 N N . ILE A 1 104 ? 1.815 8.290 1.255 1.00 43.12 104 ILE A N 1
ATOM 802 C CA . ILE A 1 104 ? 3.161 8.119 1.813 1.00 43.12 104 ILE A CA 1
ATOM 803 C C . ILE A 1 104 ? 4.104 8.753 0.784 1.00 43.12 104 ILE A C 1
ATOM 805 O O . ILE A 1 104 ? 4.658 8.078 -0.077 1.00 43.12 104 ILE A O 1
ATOM 809 N N . GLY A 1 105 ? 4.149 10.085 0.790 1.00 36.06 105 GLY A N 1
ATOM 810 C CA . GLY A 1 105 ? 5.138 10.879 0.077 1.00 36.06 105 GLY A CA 1
ATOM 811 C C . GLY A 1 105 ? 6.343 11.081 0.985 1.00 36.06 105 GLY A C 1
ATOM 812 O O . GLY A 1 105 ? 6.178 11.329 2.176 1.00 36.06 105 GLY A O 1
ATOM 813 N N . ASN A 1 106 ? 7.537 10.923 0.420 1.00 42.19 106 ASN A N 1
ATOM 814 C CA . ASN A 1 106 ? 8.818 11.155 1.077 1.00 42.19 106 ASN A CA 1
ATOM 815 C C . ASN A 1 106 ? 8.854 12.527 1.769 1.00 42.19 106 ASN A C 1
ATOM 817 O O . ASN A 1 106 ? 8.944 13.547 1.092 1.00 42.19 106 ASN A O 1
ATOM 821 N N . GLU A 1 107 ? 8.873 12.545 3.099 1.00 35.03 107 GLU A N 1
ATOM 822 C CA . GLU A 1 107 ? 9.464 13.650 3.857 1.00 35.03 107 GLU A CA 1
ATOM 823 C C . GLU A 1 107 ? 10.947 13.316 4.056 1.00 35.03 107 GLU A C 1
ATOM 825 O O . GLU A 1 107 ? 11.361 12.714 5.046 1.00 35.03 107 GLU A O 1
ATOM 830 N N . LEU A 1 108 ? 11.733 13.637 3.030 1.00 39.03 108 LEU A N 1
ATOM 831 C CA . LEU A 1 108 ? 13.154 13.924 3.163 1.00 39.03 108 LEU A CA 1
ATOM 832 C C . LEU A 1 108 ? 13.313 15.410 2.847 1.00 39.03 108 LEU A C 1
ATOM 834 O O . LEU A 1 108 ? 13.376 15.763 1.673 1.00 39.03 108 LEU A O 1
ATOM 838 N N . GLU A 1 109 ? 13.277 16.238 3.892 1.00 34.50 109 GLU A N 1
ATOM 839 C CA . GLU A 1 109 ? 14.159 17.391 4.166 1.00 34.50 109 GLU A CA 1
ATOM 840 C C . GLU A 1 109 ? 13.756 18.076 5.480 1.00 34.50 109 GLU A C 1
ATOM 842 O O . GLU A 1 109 ? 12.564 18.417 5.647 1.00 34.50 109 GLU A O 1
#

Organism: Caenorhabditis japonica (NCBI:txid281687)